Protein AF-A0A9D7RIV7-F1 (afdb_monomer_lite)

Radius of gyration: 26.08 Å; chains: 1; bounding box: 82×37×42 Å

Secondary structure (DSSP, 8-state):
-HHHHHTTT--SHHHHHHHTT--HHHHHHHHHHH-SS-HHHHHHHHHHHHHHHHHHH-HHHHHHHHHHTT--S----THHHHGGG-------

Foldseek 3Di:
DLLVVCLVPDLDLQVVCVVVVHGSVVQQVVCVVPHPDGPNRVSVVVVVVVVVVVCVPDPVNVVVVCVVVPVPDDPPPPVVVVPPPPDDDDDD

pLDDT: mean 74.25, std 19.0, range [37.72, 93.31]

Structure (mmCIF, N/CA/C/O backbone):
data_AF-A0A9D7RIV7-F1
#
_entry.id   AF-A0A9D7RIV7-F1
#
loop_
_atom_site.group_PDB
_atom_site.id
_atom_site.type_symbol
_atom_site.label_atom_id
_atom_site.label_alt_id
_atom_site.label_comp_id
_atom_site.label_asym_id
_atom_site.label_entity_id
_atom_site.label_seq_id
_atom_site.pdbx_PDB_ins_code
_atom_site.Cartn_x
_atom_site.Cartn_y
_atom_site.Cartn_z
_atom_site.occupancy
_atom_site.B_iso_or_equiv
_atom_site.auth_seq_id
_atom_site.auth_comp_id
_atom_site.auth_asym_id
_atom_site.auth_atom_id
_atom_site.pdbx_PDB_model_num
ATOM 1 N N . MET A 1 1 ? -8.887 -8.958 -6.453 1.00 70.44 1 MET A N 1
ATOM 2 C CA . MET A 1 1 ? -8.686 -8.244 -5.166 1.00 70.44 1 MET A CA 1
ATOM 3 C C . MET A 1 1 ? -8.899 -6.753 -5.396 1.00 70.44 1 MET A C 1
ATOM 5 O O . MET A 1 1 ? -8.617 -6.284 -6.487 1.00 70.44 1 MET A O 1
ATOM 9 N N . LEU A 1 2 ? -9.381 -5.994 -4.413 1.00 83.31 2 LEU A N 1
ATOM 10 C CA . LEU A 1 2 ? -9.713 -4.572 -4.606 1.00 83.31 2 LEU A CA 1
ATOM 11 C C . LEU A 1 2 ? -8.464 -3.708 -4.889 1.00 83.31 2 LEU A C 1
ATOM 13 O O . LEU A 1 2 ? -8.497 -2.846 -5.764 1.00 83.31 2 LEU A O 1
ATOM 17 N N . VAL A 1 3 ? -7.341 -4.024 -4.233 1.00 86.38 3 VAL A N 1
ATOM 18 C CA . VAL A 1 3 ? -6.022 -3.404 -4.468 1.00 86.38 3 VAL A CA 1
ATOM 19 C C . VAL A 1 3 ? -5.528 -3.651 -5.895 1.00 86.38 3 VAL A C 1
ATOM 21 O O . VAL A 1 3 ? -5.092 -2.717 -6.554 1.00 86.38 3 VAL A O 1
ATOM 24 N N . GLU A 1 4 ? -5.682 -4.869 -6.420 1.00 84.94 4 GLU A N 1
ATOM 25 C CA . GLU A 1 4 ? -5.265 -5.256 -7.780 1.00 84.94 4 GLU A CA 1
ATOM 26 C C . GLU A 1 4 ? -5.875 -4.396 -8.891 1.00 84.94 4 GLU A C 1
ATOM 28 O O . GLU A 1 4 ? -5.233 -4.143 -9.907 1.00 84.94 4 GLU A O 1
ATOM 33 N N . ASN A 1 5 ? -7.095 -3.905 -8.690 1.00 87.56 5 ASN A N 1
ATOM 34 C CA . ASN A 1 5 ? -7.787 -3.125 -9.710 1.00 87.56 5 ASN A CA 1
ATOM 35 C C . ASN A 1 5 ? -7.503 -1.621 -9.589 1.00 87.56 5 ASN A C 1
ATOM 37 O O . ASN A 1 5 ? -7.575 -0.910 -10.589 1.00 87.56 5 ASN A O 1
ATOM 41 N N . HIS A 1 6 ? -7.149 -1.134 -8.394 1.00 88.00 6 HIS A N 1
ATOM 42 C CA . HIS A 1 6 ? -7.095 0.302 -8.106 1.00 88.00 6 HIS A CA 1
ATOM 43 C C . HIS A 1 6 ? -5.700 0.835 -7.755 1.00 88.00 6 HIS A C 1
ATOM 45 O O . HIS A 1 6 ? -5.526 2.052 -7.739 1.00 88.00 6 HIS A O 1
ATOM 51 N N . TYR A 1 7 ? -4.682 -0.018 -7.569 1.00 86.06 7 TYR A N 1
ATOM 52 C CA . TYR A 1 7 ? -3.320 0.395 -7.175 1.00 86.06 7 TYR A CA 1
ATOM 53 C C . TYR A 1 7 ? -2.656 1.409 -8.121 1.00 86.06 7 TYR A C 1
ATOM 55 O O . TYR A 1 7 ? -1.680 2.053 -7.750 1.00 86.06 7 TYR A O 1
ATOM 63 N N . LYS A 1 8 ? -3.156 1.559 -9.355 1.00 84.38 8 LYS A N 1
ATOM 64 C CA . LYS A 1 8 ? -2.671 2.570 -10.306 1.00 84.38 8 LYS A CA 1
ATOM 65 C C . LYS A 1 8 ? -3.040 3.992 -9.881 1.00 84.38 8 LYS A C 1
ATOM 67 O O . LYS A 1 8 ? -2.221 4.888 -10.050 1.00 84.38 8 LYS A O 1
ATOM 72 N N . HIS A 1 9 ? -4.231 4.177 -9.314 1.00 88.25 9 HIS A N 1
ATOM 73 C CA . HIS A 1 9 ? -4.799 5.491 -8.992 1.00 88.25 9 HIS A CA 1
ATOM 74 C C . HIS A 1 9 ? -4.931 5.728 -7.484 1.00 88.25 9 HIS A C 1
ATOM 76 O O . HIS A 1 9 ? -4.797 6.859 -7.034 1.00 88.25 9 HIS A O 1
ATOM 82 N N . LEU A 1 10 ? -5.154 4.671 -6.697 1.00 89.88 10 LEU A N 1
ATOM 83 C CA . LEU A 1 10 ? -5.359 4.753 -5.253 1.00 89.88 10 LEU A CA 1
ATOM 84 C C . LEU A 1 10 ? -4.139 4.218 -4.513 1.00 89.88 10 LEU A C 1
ATOM 86 O O . LEU A 1 10 ? -3.819 3.028 -4.595 1.00 89.88 10 LEU A O 1
ATOM 90 N N . HIS A 1 11 ? -3.437 5.101 -3.806 1.00 89.69 11 HIS A N 1
ATOM 91 C CA . HIS A 1 11 ? -2.195 4.756 -3.097 1.00 89.69 11 HIS A CA 1
ATOM 92 C C . HIS A 1 11 ? -2.321 4.919 -1.575 1.00 89.69 11 HIS A C 1
ATOM 94 O O . HIS A 1 11 ? -1.427 4.513 -0.839 1.00 89.69 11 HIS A O 1
ATOM 100 N N . GLN A 1 12 ? -3.429 5.483 -1.089 1.00 90.81 12 GLN A N 1
ATOM 101 C CA . GLN A 1 12 ? -3.655 5.738 0.333 1.00 90.81 12 GLN A CA 1
ATOM 102 C C . GLN A 1 12 ? -4.703 4.799 0.921 1.00 90.81 12 GLN A C 1
ATOM 104 O O . GLN A 1 12 ? -5.717 4.510 0.293 1.00 90.81 12 GLN A O 1
ATOM 109 N N . VAL A 1 13 ? -4.497 4.385 2.173 1.00 90.44 13 VAL A N 1
ATOM 110 C CA . VAL A 1 13 ? -5.423 3.504 2.910 1.00 90.44 13 VAL A CA 1
ATOM 111 C C . VAL A 1 13 ? -6.825 4.114 3.022 1.00 90.44 13 VAL A C 1
ATOM 113 O O . VAL A 1 13 ? -7.808 3.379 2.976 1.00 90.44 13 VAL A O 1
ATOM 116 N N . GLN A 1 14 ? 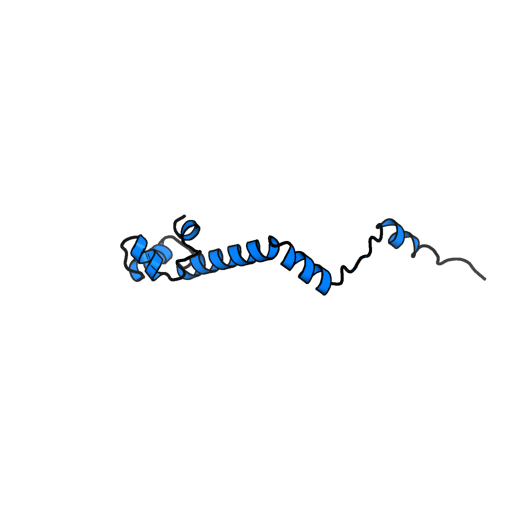-6.929 5.443 3.131 1.00 92.12 14 GLN A N 1
ATOM 117 C CA . GLN A 1 14 ? -8.213 6.142 3.212 1.00 92.12 14 GLN A CA 1
ATOM 118 C C . GLN A 1 14 ? -9.062 5.954 1.955 1.00 92.12 14 GLN A C 1
ATOM 120 O O . GLN A 1 14 ? -10.245 5.660 2.074 1.00 92.12 14 GLN A O 1
ATOM 125 N N . GLU A 1 15 ? -8.457 6.017 0.773 1.00 91.81 15 GLU A N 1
ATOM 126 C CA . GLU A 1 15 ? -9.157 5.812 -0.496 1.00 91.81 15 GLU A CA 1
ATOM 127 C C . GLU A 1 15 ? -9.760 4.405 -0.588 1.00 91.81 15 GLU A C 1
ATOM 129 O O . GLU A 1 15 ? -10.921 4.223 -0.951 1.00 91.81 15 GLU A O 1
ATOM 134 N N . TYR A 1 16 ? -8.996 3.395 -0.166 1.00 91.38 16 TYR A N 1
ATOM 135 C CA . TYR A 1 16 ? -9.490 2.020 -0.096 1.00 91.38 16 TYR A CA 1
ATOM 136 C C . TYR A 1 16 ? -10.577 1.839 0.967 1.00 91.38 16 TYR A C 1
ATOM 138 O O . TYR A 1 16 ? -11.520 1.078 0.756 1.00 91.38 16 TYR A O 1
ATOM 146 N N . ALA A 1 17 ? -10.471 2.538 2.097 1.00 92.56 17 ALA A N 1
ATOM 147 C CA . ALA A 1 17 ? -11.491 2.511 3.137 1.00 92.56 17 ALA A CA 1
ATOM 148 C C . ALA A 1 17 ? -12.803 3.154 2.653 1.00 92.56 17 ALA A C 1
ATOM 150 O O . ALA A 1 17 ? -13.872 2.573 2.852 1.00 92.56 17 ALA A O 1
ATOM 151 N N . ASN A 1 18 ? -12.711 4.274 1.929 1.00 92.81 18 ASN A N 1
ATOM 152 C CA . ASN A 1 18 ? -13.845 4.966 1.317 1.00 92.81 18 ASN A CA 1
ATOM 153 C C . ASN A 1 18 ? -14.577 4.066 0.310 1.00 92.81 18 ASN A C 1
ATOM 155 O O . ASN A 1 18 ? -15.800 3.965 0.372 1.00 92.81 18 ASN A O 1
ATOM 159 N N . LEU A 1 19 ? -13.848 3.331 -0.541 1.00 90.50 19 LEU A N 1
ATOM 160 C CA . LEU A 1 19 ? -14.443 2.359 -1.474 1.00 90.50 19 LEU A CA 1
ATOM 161 C C . LEU A 1 19 ? -15.218 1.232 -0.777 1.00 90.50 19 LEU A C 1
ATOM 163 O O . LEU A 1 19 ? -16.148 0.668 -1.347 1.00 90.50 19 LEU A O 1
ATOM 167 N N . MET A 1 20 ? -14.830 0.885 0.448 1.00 90.19 20 MET A N 1
ATOM 168 C CA . MET A 1 20 ? -15.509 -0.134 1.250 1.00 90.19 20 MET A CA 1
ATOM 169 C C . MET A 1 20 ? -16.592 0.453 2.164 1.00 90.19 20 MET A C 1
ATOM 171 O O . MET A 1 20 ? -17.151 -0.293 2.972 1.00 90.19 20 MET A O 1
ATOM 175 N N . PHE A 1 21 ? -16.863 1.762 2.072 1.00 91.38 21 PHE A N 1
ATOM 176 C CA . PHE A 1 21 ? -17.730 2.514 2.984 1.00 91.38 21 PHE A CA 1
ATOM 177 C C . PHE A 1 21 ? -17.347 2.298 4.457 1.00 91.38 21 PHE A C 1
ATOM 179 O O . PHE A 1 21 ? -18.189 2.067 5.327 1.00 91.38 21 PHE A O 1
ATOM 186 N N . LYS A 1 22 ? -16.040 2.309 4.743 1.00 91.12 22 LYS A N 1
ATOM 187 C CA . LYS A 1 22 ? -15.474 2.091 6.081 1.00 91.12 22 LYS A CA 1
ATOM 188 C C . LYS A 1 22 ? -14.535 3.221 6.463 1.00 91.12 22 LYS A C 1
ATOM 190 O O . LYS A 1 22 ? -13.900 3.843 5.621 1.00 91.12 22 LYS A O 1
ATOM 195 N N . SER A 1 23 ? -14.387 3.433 7.770 1.00 93.31 23 SER A N 1
ATOM 196 C CA . SER A 1 23 ? -13.330 4.312 8.263 1.00 93.31 23 SER A CA 1
ATOM 197 C C . SER A 1 23 ? -11.950 3.662 8.051 1.00 93.31 23 SER A C 1
ATOM 199 O O . SER A 1 23 ? -11.828 2.434 8.173 1.00 93.31 23 SER A O 1
ATOM 201 N N . PRO A 1 24 ? -10.884 4.451 7.819 1.00 91.56 24 PRO A N 1
ATOM 202 C CA . PRO A 1 24 ? -9.519 3.928 7.715 1.00 91.56 24 PRO A CA 1
ATOM 203 C C . PRO A 1 24 ? -9.107 3.137 8.961 1.00 91.56 24 PRO A C 1
ATOM 205 O O . PRO A 1 24 ? -8.437 2.114 8.865 1.00 91.56 24 PRO A O 1
ATOM 208 N N . LYS A 1 25 ? -9.578 3.563 10.140 1.00 92.94 25 LYS A N 1
ATOM 209 C CA . LYS A 1 25 ? -9.328 2.893 11.421 1.00 92.94 25 LYS A CA 1
ATOM 210 C C . LYS A 1 25 ? -9.972 1.508 11.480 1.00 92.94 25 LYS A C 1
ATOM 212 O O . LYS A 1 25 ? -9.336 0.553 11.915 1.00 92.94 25 LYS A O 1
ATOM 217 N N . THR A 1 26 ? -11.209 1.376 11.000 1.00 92.81 26 THR A N 1
ATOM 218 C CA . THR A 1 26 ? -11.890 0.078 10.888 1.00 92.81 26 THR A CA 1
ATOM 219 C C . THR A 1 26 ? -11.138 -0.851 9.941 1.00 92.81 26 THR A C 1
ATOM 221 O O . THR A 1 26 ? -10.973 -2.026 10.257 1.00 92.81 26 THR A O 1
ATOM 224 N N . LEU A 1 27 ? -10.656 -0.330 8.809 1.00 91.06 27 LEU A N 1
ATOM 225 C CA . LEU A 1 27 ? -9.881 -1.110 7.847 1.00 91.06 27 LEU A CA 1
ATOM 226 C C . LEU A 1 27 ? -8.553 -1.589 8.454 1.00 91.06 27 LEU A C 1
ATOM 228 O O . LEU A 1 27 ? -8.244 -2.773 8.373 1.00 91.06 27 LEU A O 1
ATOM 232 N N . SER A 1 28 ? -7.815 -0.714 9.139 1.00 92.19 28 SER A N 1
ATOM 233 C CA . SER A 1 28 ? -6.583 -1.094 9.845 1.00 92.19 28 SER A CA 1
ATOM 234 C C . SER A 1 28 ? -6.830 -2.145 10.931 1.00 92.19 28 SER A C 1
ATOM 236 O O . SER A 1 28 ? -6.088 -3.119 11.014 1.00 92.19 28 SER A O 1
ATOM 238 N N . ASN A 1 29 ? -7.905 -2.004 11.711 1.00 92.75 29 ASN A N 1
ATOM 239 C CA . ASN A 1 29 ? -8.284 -2.989 12.729 1.00 92.75 29 ASN A CA 1
ATOM 240 C C . ASN A 1 29 ? -8.674 -4.342 12.119 1.00 92.75 29 ASN A C 1
ATOM 242 O O . ASN A 1 29 ? -8.423 -5.384 12.718 1.00 92.75 29 ASN A O 1
ATOM 246 N N . LEU A 1 30 ? -9.304 -4.334 10.942 1.00 91.44 30 LEU A N 1
ATOM 247 C CA . LEU A 1 30 ? -9.646 -5.553 10.218 1.00 91.44 30 LEU A CA 1
ATOM 248 C C . LEU A 1 30 ? -8.376 -6.279 9.769 1.00 91.44 30 LEU A C 1
ATOM 250 O O . LEU A 1 30 ? -8.243 -7.476 10.000 1.00 91.44 30 LEU A O 1
ATOM 254 N N . PHE A 1 31 ? -7.420 -5.549 9.194 1.00 92.88 31 PHE A N 1
ATOM 255 C CA . PHE A 1 31 ? -6.135 -6.125 8.813 1.00 92.88 31 PHE A CA 1
ATOM 256 C C . PHE A 1 31 ? -5.396 -6.676 10.033 1.00 92.88 31 PHE A C 1
ATOM 258 O O . PHE A 1 31 ? -4.954 -7.807 9.974 1.00 92.88 31 PHE A O 1
ATOM 265 N N . ALA A 1 32 ? -5.381 -5.976 11.170 1.00 91.38 32 ALA A N 1
ATOM 266 C CA . ALA A 1 32 ? -4.751 -6.489 12.390 1.00 91.38 32 ALA A CA 1
ATOM 267 C C . ALA A 1 32 ? -5.360 -7.809 12.915 1.00 91.38 32 ALA A C 1
ATOM 269 O O . ALA A 1 32 ? -4.686 -8.549 13.623 1.00 91.38 32 ALA A O 1
ATOM 270 N N . LYS A 1 33 ? -6.629 -8.106 12.599 1.00 91.56 33 LYS A N 1
ATOM 271 C CA . LYS A 1 33 ? -7.309 -9.344 13.023 1.00 91.56 33 LYS A CA 1
ATOM 272 C C . LYS A 1 33 ? -7.169 -10.496 12.032 1.00 91.56 33 LYS A C 1
ATOM 274 O O . LYS A 1 33 ? -7.197 -11.647 12.449 1.00 91.56 33 LYS A O 1
ATOM 279 N N . TYR A 1 34 ? -7.096 -10.188 10.740 1.00 90.44 34 TYR A N 1
ATOM 280 C CA . TYR A 1 34 ? -7.236 -11.180 9.669 1.00 90.44 34 TYR A CA 1
ATOM 281 C C . TYR A 1 34 ? -6.033 -11.238 8.716 1.00 90.44 34 TYR A C 1
ATOM 283 O O . TYR A 1 34 ? -6.037 -12.038 7.786 1.00 90.44 34 TYR A O 1
ATOM 291 N N . SER A 1 35 ? -5.026 -10.382 8.900 1.00 88.38 35 SER A N 1
ATOM 292 C CA . SER A 1 35 ? -3.867 -10.255 8.017 1.00 88.38 35 SER A CA 1
ATOM 293 C C . SER A 1 35 ? -2.590 -10.022 8.822 1.00 88.38 35 SER A C 1
ATOM 295 O O . SER A 1 35 ? -2.555 -9.246 9.770 1.00 88.38 35 SER A O 1
ATOM 297 N N . GLU A 1 36 ? -1.500 -10.649 8.395 1.00 90.00 36 GLU A N 1
ATOM 298 C CA . GLU A 1 36 ? -0.164 -10.405 8.956 1.00 90.00 36 GLU A CA 1
ATOM 299 C C . GLU A 1 36 ? 0.421 -9.063 8.489 1.00 90.00 36 GLU A C 1
ATOM 301 O O . GLU A 1 36 ? 1.244 -8.449 9.165 1.00 90.00 36 GLU A O 1
ATOM 306 N N . LYS A 1 37 ? -0.012 -8.590 7.316 1.00 91.06 37 LYS A N 1
ATOM 307 C CA . LYS A 1 37 ? 0.446 -7.338 6.707 1.00 91.06 37 LYS A CA 1
ATOM 308 C C . LYS A 1 37 ? -0.523 -6.207 7.015 1.00 91.06 37 LYS A C 1
ATOM 310 O O . LYS A 1 37 ? -1.733 -6.422 7.070 1.00 91.06 37 LYS A O 1
ATOM 315 N N . THR A 1 38 ? -0.008 -4.988 7.140 1.00 91.81 38 THR A N 1
ATOM 316 C CA . THR A 1 38 ? -0.831 -3.774 7.256 1.00 91.81 38 THR A CA 1
ATOM 317 C C . THR A 1 38 ? -1.430 -3.373 5.899 1.00 91.81 38 THR A C 1
ATOM 319 O O . THR A 1 38 ? -0.848 -3.686 4.854 1.00 91.81 38 THR A O 1
ATOM 322 N N . PRO A 1 39 ? -2.549 -2.619 5.867 1.00 90.06 39 PRO A N 1
ATOM 323 C CA . PRO A 1 39 ? -3.144 -2.159 4.610 1.00 90.06 39 PRO A CA 1
ATOM 324 C C . PRO A 1 39 ? -2.151 -1.377 3.738 1.00 90.06 39 PRO A C 1
ATOM 326 O O . PRO A 1 39 ? -2.105 -1.551 2.523 1.00 90.06 39 PRO A O 1
ATOM 329 N N . LEU A 1 40 ? -1.315 -0.546 4.370 1.00 91.81 40 LEU A N 1
ATOM 330 C CA . LEU A 1 40 ? -0.310 0.264 3.685 1.00 91.81 40 LEU A CA 1
ATOM 331 C C . LEU A 1 40 ? 0.794 -0.592 3.050 1.00 91.81 40 LEU A C 1
ATOM 333 O O . LEU A 1 40 ? 1.221 -0.307 1.929 1.00 91.81 40 LEU A O 1
ATOM 337 N N . GLN A 1 41 ? 1.235 -1.649 3.738 1.00 92.38 41 GLN A N 1
ATOM 338 C CA . GLN A 1 41 ? 2.229 -2.583 3.202 1.00 92.38 41 GLN A CA 1
ATOM 339 C C . GLN A 1 41 ? 1.692 -3.310 1.973 1.00 92.38 41 GLN A C 1
ATOM 341 O O . GLN A 1 41 ? 2.391 -3.365 0.968 1.00 92.38 41 GLN A O 1
ATOM 346 N N . VAL A 1 42 ? 0.444 -3.788 2.011 1.00 92.19 42 VAL A N 1
ATOM 347 C CA 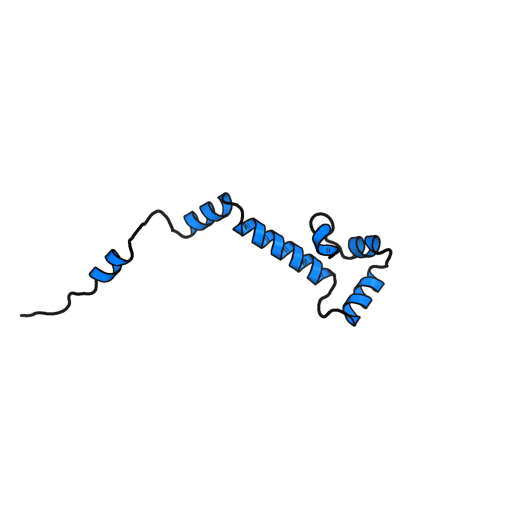. VAL A 1 42 ? -0.171 -4.480 0.865 1.00 92.19 42 VAL A CA 1
ATOM 348 C C . VAL A 1 42 ? -0.252 -3.569 -0.364 1.00 92.19 42 VAL A C 1
ATOM 350 O O . VAL A 1 42 ? 0.079 -3.991 -1.473 1.00 92.19 42 VAL A O 1
ATOM 353 N N . ILE A 1 43 ? -0.638 -2.302 -0.179 1.00 91.44 43 ILE A N 1
ATOM 354 C CA . ILE A 1 43 ? -0.680 -1.318 -1.272 1.00 91.44 43 ILE A CA 1
ATOM 355 C C . ILE A 1 43 ? 0.732 -1.068 -1.825 1.00 91.44 43 ILE A C 1
ATOM 357 O O . ILE A 1 43 ? 0.948 -1.126 -3.037 1.00 91.44 43 ILE A O 1
ATOM 361 N N . SER A 1 44 ? 1.703 -0.832 -0.941 1.00 90.50 44 SER A N 1
ATOM 362 C CA . SER A 1 44 ? 3.089 -0.523 -1.315 1.00 90.50 44 SER A CA 1
ATOM 363 C C . SER A 1 44 ? 3.768 -1.683 -2.041 1.00 90.50 44 SER A C 1
ATOM 365 O O . SER A 1 44 ? 4.392 -1.483 -3.084 1.00 90.50 44 SER A O 1
ATOM 367 N N . GLU A 1 45 ? 3.603 -2.903 -1.534 1.00 91.62 45 GLU A N 1
ATOM 368 C CA . GLU A 1 45 ? 4.130 -4.128 -2.133 1.00 91.62 45 GLU A CA 1
ATOM 369 C C . GLU A 1 45 ? 3.549 -4.335 -3.532 1.00 91.62 45 GLU A C 1
ATOM 371 O O . GLU A 1 45 ? 4.291 -4.618 -4.475 1.00 91.62 45 GLU A O 1
ATOM 376 N N . ARG A 1 46 ? 2.244 -4.093 -3.718 1.00 92.12 46 ARG A N 1
ATOM 377 C CA . ARG A 1 46 ? 1.637 -4.220 -5.044 1.00 92.12 46 ARG A CA 1
ATOM 378 C C . ARG A 1 46 ? 2.185 -3.198 -6.041 1.00 92.12 46 ARG A C 1
ATOM 380 O O . ARG A 1 46 ? 2.476 -3.552 -7.188 1.00 92.12 46 ARG A O 1
ATOM 387 N N . ILE A 1 47 ? 2.354 -1.947 -5.613 1.00 89.31 47 ILE A N 1
ATOM 388 C CA . ILE A 1 47 ? 2.953 -0.892 -6.441 1.00 89.31 47 ILE A CA 1
ATOM 389 C C . ILE A 1 47 ? 4.397 -1.260 -6.804 1.00 89.31 47 ILE A C 1
ATOM 391 O O . ILE A 1 47 ? 4.787 -1.133 -7.968 1.00 89.31 47 ILE A O 1
ATOM 395 N N . PHE A 1 48 ? 5.180 -1.750 -5.841 1.00 89.38 48 PHE A N 1
ATOM 396 C CA . PHE A 1 48 ? 6.561 -2.173 -6.061 1.00 89.38 48 PHE A CA 1
ATOM 397 C C . PHE A 1 48 ? 6.658 -3.330 -7.061 1.00 89.38 48 PHE A C 1
ATOM 399 O O . PHE A 1 48 ? 7.403 -3.230 -8.036 1.00 89.38 48 PHE A O 1
ATOM 406 N N . LEU A 1 49 ? 5.842 -4.375 -6.893 1.00 90.38 49 LEU A N 1
ATOM 407 C CA . LEU A 1 49 ? 5.780 -5.510 -7.820 1.00 90.38 49 LEU A CA 1
ATOM 408 C C . LEU A 1 49 ? 5.452 -5.059 -9.244 1.00 90.38 49 LEU A C 1
ATOM 410 O O . LEU A 1 49 ? 6.080 -5.510 -10.204 1.00 90.38 49 LEU A O 1
ATOM 414 N N . ARG A 1 50 ? 4.511 -4.119 -9.409 1.00 86.19 50 ARG A N 1
ATOM 415 C CA . ARG A 1 50 ? 4.222 -3.567 -10.737 1.00 86.19 50 ARG A CA 1
ATOM 416 C C . ARG A 1 50 ? 5.414 -2.800 -11.302 1.00 86.19 50 ARG A C 1
ATOM 418 O O . ARG A 1 50 ? 5.705 -2.967 -12.485 1.00 86.19 50 ARG A O 1
ATOM 425 N N . LYS A 1 51 ? 6.071 -1.955 -10.504 1.00 84.69 51 LYS A N 1
ATOM 426 C CA . LYS A 1 51 ? 7.251 -1.192 -10.945 1.00 84.69 51 LYS A CA 1
ATOM 427 C C . LYS A 1 51 ? 8.368 -2.127 -11.402 1.00 84.69 51 LYS A C 1
ATOM 429 O O . LYS A 1 51 ? 8.910 -1.924 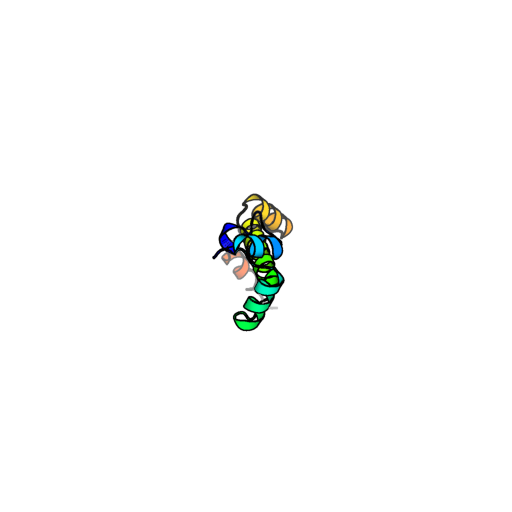-12.485 1.00 84.69 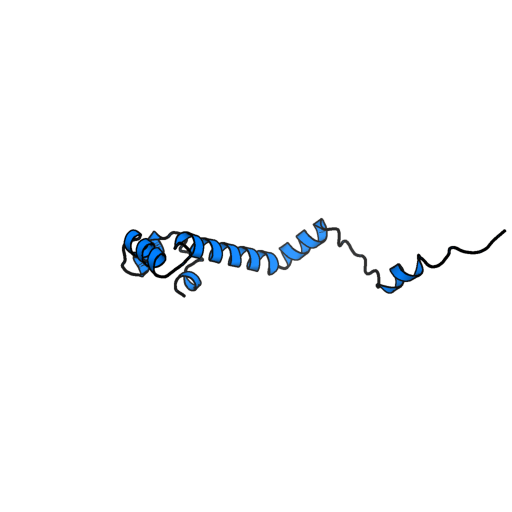51 LYS A O 1
ATOM 434 N N . GLN A 1 52 ? 8.644 -3.179 -10.634 1.00 84.38 52 GLN A N 1
ATOM 435 C CA . GLN A 1 52 ? 9.625 -4.201 -10.993 1.00 84.38 52 GLN A CA 1
ATOM 436 C C . GLN A 1 52 ? 9.238 -4.908 -12.301 1.00 84.38 52 GLN A C 1
ATOM 438 O O . GLN A 1 52 ? 10.049 -4.981 -13.222 1.00 84.38 52 GLN A O 1
ATOM 443 N N . ALA A 1 53 ? 7.978 -5.329 -12.444 1.00 84.62 53 ALA A N 1
ATOM 444 C CA . ALA A 1 53 ? 7.497 -5.968 -13.668 1.00 84.62 53 ALA A CA 1
ATOM 445 C C . ALA A 1 53 ? 7.605 -5.052 -14.902 1.00 84.62 53 ALA A C 1
ATOM 447 O O . ALA A 1 53 ? 8.005 -5.501 -15.974 1.00 84.62 53 ALA A O 1
ATOM 448 N N . VAL A 1 54 ? 7.279 -3.762 -14.765 1.00 79.44 54 VAL A N 1
AT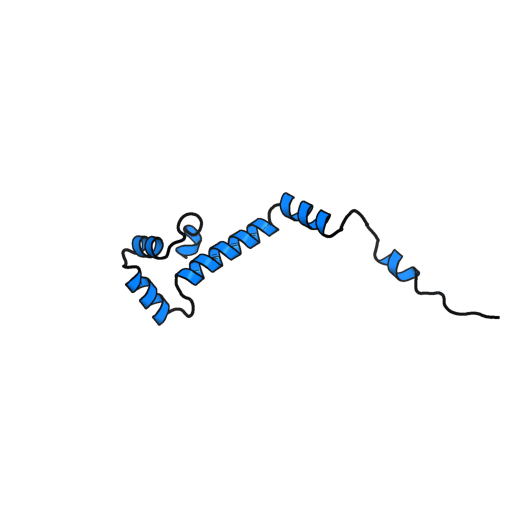OM 449 C CA . VAL A 1 54 ? 7.420 -2.776 -15.851 1.00 79.44 54 VAL A CA 1
ATOM 450 C C . VAL A 1 54 ? 8.890 -2.570 -16.215 1.00 79.44 54 VAL A C 1
ATOM 452 O O . VAL A 1 54 ? 9.212 -2.572 -17.402 1.00 79.44 54 VAL A O 1
ATOM 455 N N . CYS A 1 55 ? 9.773 -2.458 -15.218 1.00 74.44 55 CYS A N 1
ATOM 456 C CA . CYS A 1 55 ? 11.218 -2.322 -15.417 1.00 74.44 55 CYS A CA 1
ATOM 457 C C . CYS A 1 55 ? 11.798 -3.488 -16.233 1.00 74.44 55 CYS A C 1
ATOM 459 O O . CYS A 1 55 ? 12.564 -3.269 -17.172 1.00 74.44 55 CYS A O 1
ATOM 461 N N . CYS A 1 56 ? 11.377 -4.719 -15.934 1.00 74.00 56 CYS A N 1
ATOM 462 C CA . CYS A 1 56 ? 11.814 -5.909 -16.662 1.00 74.00 56 CYS A CA 1
ATOM 463 C C . CYS A 1 56 ? 11.122 -6.069 -18.027 1.00 74.00 56 CYS A C 1
ATOM 465 O O . CYS A 1 56 ? 11.675 -6.693 -18.931 1.00 74.00 56 CYS A O 1
ATOM 467 N N . SER A 1 57 ? 9.913 -5.530 -18.205 1.00 66.38 57 SER A N 1
ATOM 468 C CA . SER A 1 57 ? 9.126 -5.727 -19.425 1.00 66.38 57 SER A CA 1
ATOM 469 C C . SER A 1 57 ? 9.496 -4.762 -20.551 1.00 66.38 57 SER A C 1
ATOM 471 O O . SER A 1 57 ? 9.385 -5.156 -21.715 1.00 66.38 57 SER A O 1
ATOM 473 N N . THR A 1 58 ? 9.945 -3.534 -20.274 1.00 67.19 58 THR A N 1
ATOM 474 C CA . THR A 1 58 ? 10.250 -2.567 -21.341 1.00 67.19 58 THR A CA 1
ATOM 475 C C . THR A 1 58 ? 11.562 -2.925 -22.066 1.00 67.19 58 THR A C 1
ATOM 477 O O . THR A 1 58 ? 12.606 -3.109 -21.438 1.00 67.19 58 THR A O 1
ATOM 480 N N . PRO A 1 59 ? 11.547 -3.056 -23.408 1.00 58.44 59 PRO A N 1
ATOM 481 C CA . PRO A 1 59 ? 12.730 -3.438 -24.182 1.00 58.44 59 PRO A CA 1
ATOM 482 C C . PRO A 1 59 ? 13.804 -2.338 -24.251 1.00 58.44 59 PRO A C 1
ATOM 484 O O . PRO A 1 59 ? 14.921 -2.628 -24.672 1.00 58.44 59 PRO A O 1
ATOM 487 N N . THR A 1 60 ? 13.477 -1.102 -23.859 1.00 57.97 60 THR A N 1
ATOM 488 C CA . THR A 1 60 ? 14.409 0.037 -23.768 1.00 57.97 60 THR A CA 1
ATOM 489 C C . THR A 1 60 ? 15.262 -0.047 -22.496 1.00 57.97 60 THR A C 1
ATOM 491 O O . THR A 1 60 ? 16.481 -0.017 -22.593 1.00 57.97 60 THR A O 1
ATOM 494 N N . SER A 1 61 ? 14.641 -0.321 -21.339 1.00 53.53 61 SER A N 1
ATOM 495 C CA . SER A 1 61 ? 15.318 -0.557 -20.047 1.00 53.53 61 SER A CA 1
ATOM 496 C C . SER A 1 61 ? 16.267 -1.759 -20.106 1.00 53.53 61 SER A C 1
ATOM 498 O O . SER A 1 61 ? 17.430 -1.662 -19.732 1.00 53.53 61 SER A O 1
ATOM 500 N N . ARG A 1 62 ? 15.818 -2.893 -20.671 1.00 48.78 62 ARG A N 1
ATOM 501 C CA . ARG A 1 62 ? 16.677 -4.083 -20.831 1.00 48.78 62 ARG A CA 1
ATOM 502 C C . ARG A 1 62 ? 17.894 -3.841 -21.728 1.00 48.78 62 ARG A C 1
ATOM 504 O O . ARG A 1 62 ? 18.932 -4.456 -21.503 1.00 48.78 62 ARG A O 1
ATOM 511 N N . ARG A 1 63 ? 17.766 -2.982 -22.745 1.00 51.50 63 ARG A N 1
ATOM 512 C CA . ARG A 1 63 ? 18.873 -2.634 -23.648 1.00 51.50 63 ARG A CA 1
ATOM 513 C C . ARG A 1 63 ? 19.856 -1.669 -22.998 1.00 51.50 63 ARG A C 1
ATOM 515 O O . ARG A 1 63 ? 21.048 -1.913 -23.121 1.00 51.50 63 ARG A O 1
ATOM 522 N N . GLU A 1 64 ? 19.385 -0.651 -22.280 1.00 52.97 64 GLU A N 1
ATOM 523 C CA . GLU A 1 64 ? 20.259 0.269 -21.535 1.00 52.97 64 GLU A CA 1
ATOM 524 C C . GLU A 1 64 ? 20.995 -0.441 -20.392 1.00 52.97 64 GLU A C 1
ATOM 526 O O . GLU A 1 64 ? 22.212 -0.322 -20.296 1.00 52.97 64 GLU A O 1
ATOM 531 N N . ILE A 1 65 ? 20.309 -1.280 -19.609 1.00 54.88 65 ILE A N 1
ATOM 532 C CA . ILE A 1 65 ? 20.938 -2.067 -18.534 1.00 54.88 65 ILE A CA 1
ATOM 533 C C . ILE A 1 65 ? 21.941 -3.086 -19.107 1.00 54.88 65 ILE A C 1
ATOM 535 O O . ILE A 1 65 ? 23.001 -3.301 -18.530 1.00 54.88 65 ILE A O 1
ATOM 539 N N . GLY A 1 66 ? 21.656 -3.703 -20.260 1.00 52.06 66 GLY A N 1
ATOM 540 C CA . GLY A 1 66 ? 22.594 -4.619 -20.924 1.00 52.06 66 GLY A CA 1
ATOM 541 C C . GLY A 1 66 ? 23.833 -3.928 -21.510 1.00 52.06 66 GLY A C 1
ATOM 542 O O . GLY A 1 66 ? 24.909 -4.529 -21.534 1.00 52.06 66 GLY A O 1
ATOM 543 N N . TYR A 1 67 ? 23.692 -2.675 -21.954 1.00 49.81 67 TYR A N 1
ATOM 544 C CA . TYR A 1 67 ? 24.804 -1.860 -22.449 1.00 49.81 67 TYR A CA 1
ATOM 545 C C . TYR A 1 67 ? 25.710 -1.394 -21.302 1.00 49.81 67 TYR A C 1
ATOM 547 O O . TYR A 1 67 ? 26.931 -1.462 -21.428 1.00 49.81 67 TYR A O 1
ATOM 555 N N . ASP A 1 68 ? 25.117 -1.009 -20.168 1.00 51.50 68 ASP A N 1
ATOM 556 C CA . ASP A 1 68 ? 25.836 -0.555 -18.969 1.00 51.50 68 ASP A CA 1
ATOM 557 C C . ASP A 1 68 ? 26.491 -1.719 -18.192 1.00 51.50 68 ASP A C 1
ATOM 559 O O . ASP A 1 68 ? 27.544 -1.565 -17.581 1.00 51.50 68 ASP A O 1
ATOM 563 N N . LEU A 1 69 ? 25.941 -2.937 -18.301 1.00 51.62 69 LEU A N 1
ATOM 564 C CA . LEU A 1 69 ? 26.535 -4.177 -17.771 1.00 51.62 69 LEU A CA 1
ATOM 565 C C . LEU A 1 69 ? 27.629 -4.788 -18.668 1.00 51.62 69 LEU A C 1
ATOM 567 O O . LEU A 1 69 ? 28.109 -5.888 -18.393 1.00 51.62 69 LEU A O 1
ATOM 571 N N . GLY A 1 70 ? 28.041 -4.111 -19.744 1.00 50.56 70 GLY A N 1
ATOM 572 C CA . GLY A 1 70 ? 29.178 -4.552 -20.554 1.00 50.56 70 GLY A CA 1
ATOM 573 C C . GLY A 1 70 ? 28.906 -5.760 -21.457 1.00 50.56 70 GLY A C 1
ATOM 574 O O . GLY A 1 70 ? 29.852 -6.330 -22.003 1.00 50.56 70 GLY A O 1
ATOM 575 N N . PHE A 1 71 ? 27.642 -6.112 -21.727 1.00 48.38 71 PHE A N 1
ATOM 576 C CA . PHE A 1 71 ? 27.290 -7.046 -22.810 1.00 48.38 71 PHE A CA 1
ATOM 577 C C . PHE A 1 71 ? 27.321 -6.345 -24.179 1.00 48.38 71 PHE A C 1
ATOM 579 O O . PHE A 1 71 ? 26.470 -6.543 -25.048 1.00 48.38 71 PHE A O 1
ATOM 586 N N . GLY A 1 72 ? 28.345 -5.520 -24.395 1.00 45.81 72 GLY A N 1
ATOM 587 C CA . GLY A 1 72 ? 28.755 -5.096 -25.719 1.00 45.81 72 GLY A CA 1
ATOM 588 C C . GLY A 1 72 ? 29.288 -6.317 -26.454 1.00 45.81 72 GLY A C 1
ATOM 589 O O . GLY A 1 72 ? 30.391 -6.772 -26.167 1.00 45.81 72 GLY A O 1
ATOM 590 N N . ARG A 1 73 ? 28.463 -6.865 -27.353 1.00 49.38 73 ARG A N 1
ATOM 591 C CA . ARG A 1 73 ? 28.812 -7.838 -28.401 1.00 49.38 73 ARG A CA 1
ATOM 592 C C . ARG A 1 73 ? 30.034 -8.695 -28.086 1.00 49.38 73 ARG A C 1
ATOM 594 O O . ARG A 1 73 ? 31.160 -8.372 -28.461 1.00 49.38 73 ARG A O 1
ATOM 601 N N . ARG A 1 74 ? 29.793 -9.866 -27.519 1.00 43.84 74 ARG A N 1
ATOM 602 C CA . ARG A 1 74 ? 30.711 -10.974 -27.725 1.00 43.84 74 ARG A CA 1
ATOM 603 C C . ARG A 1 74 ? 29.906 -12.259 -27.709 1.00 43.84 74 ARG A C 1
ATOM 605 O O . ARG A 1 74 ? 29.735 -12.895 -26.677 1.00 43.84 74 ARG A O 1
ATOM 612 N N . GLU A 1 75 ? 29.384 -12.609 -28.882 1.00 50.50 75 GLU A N 1
ATOM 613 C CA . GLU A 1 75 ? 29.142 -14.009 -29.220 1.00 50.50 75 GLU A CA 1
ATOM 614 C C . GLU A 1 75 ? 30.490 -14.726 -29.108 1.00 50.50 75 GLU A C 1
ATOM 616 O O . GLU A 1 75 ? 31.278 -14.788 -30.047 1.00 50.50 75 GLU A O 1
ATOM 621 N N . VAL A 1 76 ? 30.818 -15.176 -27.902 1.00 50.16 76 VAL A N 1
ATOM 622 C CA . VAL A 1 76 ? 31.900 -16.123 -27.679 1.00 50.16 76 VAL A CA 1
ATOM 623 C C . VAL A 1 76 ? 31.195 -17.434 -27.420 1.00 50.16 76 VAL A C 1
ATOM 625 O O . VAL A 1 76 ? 30.729 -17.698 -26.313 1.00 50.16 76 VAL A O 1
ATOM 628 N N . THR A 1 77 ? 31.060 -18.233 -28.474 1.00 50.88 77 THR A N 1
ATOM 629 C CA . THR A 1 77 ? 30.635 -19.625 -28.365 1.00 50.88 77 THR A CA 1
ATOM 630 C C . THR A 1 77 ? 31.468 -20.280 -27.267 1.00 50.88 77 THR A C 1
ATOM 632 O O . THR A 1 77 ? 32.697 -20.232 -27.310 1.00 50.88 77 THR A O 1
ATOM 635 N N . PHE A 1 78 ? 30.799 -20.879 -26.283 1.00 49.97 78 PHE A N 1
ATOM 636 C CA . PHE A 1 78 ? 31.375 -21.536 -25.104 1.00 49.97 78 PHE A CA 1
ATOM 637 C C . PHE A 1 78 ? 32.592 -22.445 -25.416 1.00 49.97 78 PHE A C 1
ATOM 639 O O . PHE A 1 78 ? 33.496 -22.576 -24.594 1.00 49.97 78 PHE A O 1
ATOM 646 N N . LEU A 1 79 ? 32.694 -22.984 -26.641 1.00 54.03 79 LEU A N 1
ATOM 647 C CA . LEU A 1 79 ? 33.853 -23.744 -27.132 1.00 54.03 79 LEU A CA 1
ATOM 648 C C . LEU A 1 79 ? 35.182 -22.963 -27.173 1.00 54.03 79 LEU A C 1
ATOM 650 O O . LEU A 1 79 ? 36.233 -23.556 -26.933 1.00 54.03 79 LEU A O 1
ATOM 654 N N . ALA A 1 80 ? 35.172 -21.658 -27.461 1.00 55.19 80 ALA A N 1
ATOM 655 C CA . ALA A 1 80 ? 36.406 -20.875 -27.598 1.00 55.19 80 ALA A CA 1
ATOM 656 C C . ALA A 1 80 ? 37.108 -20.643 -26.248 1.00 55.19 80 ALA A C 1
ATOM 658 O O . ALA A 1 80 ? 38.326 -20.470 -26.194 1.00 55.19 80 ALA A O 1
ATOM 659 N N . VAL A 1 81 ? 36.351 -20.676 -25.147 1.00 56.62 81 VAL A N 1
ATOM 660 C CA . VAL A 1 81 ? 36.886 -20.515 -23.788 1.00 56.62 81 VAL A CA 1
ATOM 661 C C . VAL A 1 81 ? 37.581 -21.795 -23.311 1.00 56.62 81 VAL A C 1
ATOM 663 O O . VAL A 1 81 ? 38.575 -21.720 -22.591 1.00 56.62 81 VAL A O 1
ATOM 666 N N . PHE A 1 82 ? 37.132 -22.973 -23.755 1.00 52.78 82 PHE A N 1
ATOM 667 C CA . PHE A 1 82 ? 37.660 -24.245 -23.250 1.00 52.78 82 PHE A CA 1
ATOM 668 C C . PHE A 1 82 ? 39.030 -24.632 -23.839 1.00 52.78 82 PHE A C 1
ATOM 670 O O . PHE A 1 82 ? 39.795 -25.353 -23.205 1.00 52.78 82 PHE A O 1
ATOM 677 N N . GLN A 1 83 ? 39.399 -24.117 -25.017 1.00 56.44 83 GLN A N 1
ATOM 678 C CA . GLN A 1 83 ? 40.665 -24.486 -25.671 1.00 56.44 83 GLN A CA 1
ATOM 679 C C . GLN A 1 83 ? 41.904 -23.747 -25.136 1.00 56.44 83 GLN A C 1
ATOM 681 O O . GLN A 1 83 ? 43.026 -24.108 -25.494 1.00 56.44 83 GLN A O 1
ATOM 686 N N . LYS A 1 84 ? 41.756 -22.742 -24.258 1.00 53.81 84 LYS A N 1
ATOM 687 C CA . LYS A 1 84 ? 42.903 -21.924 -23.815 1.00 53.81 84 LYS A CA 1
ATOM 688 C C . LYS A 1 84 ? 43.643 -22.448 -22.573 1.00 53.81 84 LYS A C 1
ATOM 690 O O . LYS A 1 84 ? 44.717 -21.941 -22.271 1.00 53.81 84 LYS A O 1
ATOM 695 N N . ASN A 1 85 ? 43.156 -23.503 -21.912 1.00 48.12 85 ASN A N 1
ATOM 696 C CA . ASN A 1 85 ? 43.773 -24.045 -20.687 1.00 48.12 85 ASN A CA 1
ATOM 697 C C . ASN A 1 85 ? 44.375 -25.457 -20.850 1.00 48.12 85 ASN A C 1
ATOM 699 O O . ASN A 1 85 ? 44.399 -26.236 -19.903 1.00 48.12 85 ASN A O 1
ATOM 703 N N . GLY A 1 86 ? 44.882 -25.789 -22.042 1.00 53.09 86 GLY A N 1
ATOM 704 C CA . GLY A 1 86 ? 45.371 -27.135 -22.375 1.00 53.09 86 GLY A CA 1
ATOM 705 C C . GLY A 1 86 ? 46.858 -27.277 -22.715 1.00 53.09 86 GLY A C 1
ATOM 706 O O . GLY A 1 86 ? 47.216 -28.276 -23.329 1.00 53.09 86 GLY A O 1
ATOM 707 N N . ARG A 1 87 ? 47.743 -26.323 -22.386 1.00 44.34 87 ARG A N 1
ATOM 708 C CA . ARG A 1 87 ? 49.195 -26.499 -22.610 1.00 44.34 87 ARG A CA 1
ATOM 709 C C . ARG A 1 87 ? 50.047 -25.983 -21.451 1.00 44.34 87 ARG A C 1
ATOM 711 O O . ARG A 1 87 ? 50.594 -24.887 -21.494 1.00 44.34 87 ARG A O 1
ATOM 718 N N . LYS A 1 88 ? 50.216 -26.834 -20.441 1.00 50.75 88 LYS A N 1
ATOM 719 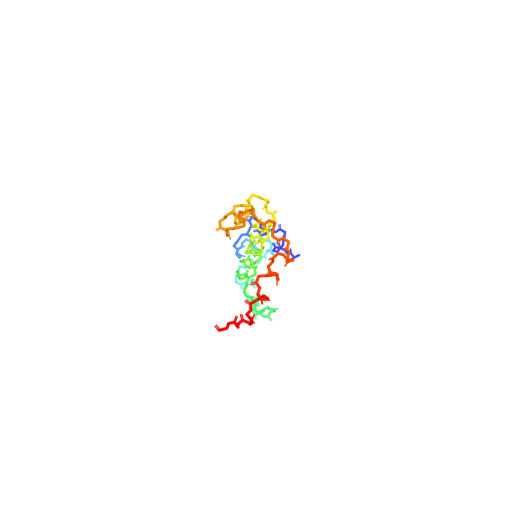C CA . LYS A 1 88 ? 51.485 -26.947 -19.716 1.00 50.75 88 LYS A CA 1
ATOM 720 C C . LYS A 1 88 ? 51.926 -28.402 -19.776 1.00 50.75 88 LYS A C 1
ATOM 722 O O . LYS A 1 88 ? 51.279 -29.235 -19.149 1.00 50.75 88 LYS A O 1
ATOM 727 N N . SER A 1 89 ? 52.973 -28.686 -20.550 1.00 45.53 89 SER A N 1
ATOM 728 C CA . SER A 1 89 ? 53.952 -29.769 -20.345 1.00 45.53 89 SER A CA 1
ATOM 729 C C . SER A 1 89 ? 54.919 -29.853 -21.530 1.00 45.53 89 SER A C 1
ATOM 731 O O . SER A 1 89 ? 54.520 -29.556 -22.654 1.00 45.53 89 SER A O 1
ATOM 733 N N . VAL A 1 90 ? 56.131 -30.344 -21.229 1.00 37.72 90 VAL A N 1
ATOM 734 C CA . VAL A 1 90 ? 57.332 -30.551 -22.071 1.00 37.72 90 VAL A CA 1
ATOM 735 C C . VAL A 1 90 ? 58.208 -29.293 -22.122 1.00 37.72 90 VAL A C 1
ATOM 737 O O . VAL A 1 90 ? 57.797 -28.281 -22.673 1.00 37.72 90 VAL A O 1
ATOM 740 N N . GLY A 1 91 ? 59.319 -29.235 -21.373 1.00 47.97 91 GLY A N 1
ATOM 741 C CA . GLY A 1 91 ? 60.556 -30.018 -21.573 1.00 47.97 91 GLY A CA 1
ATOM 742 C C . GLY A 1 91 ? 61.435 -29.170 -22.501 1.00 47.97 91 GLY A C 1
ATOM 743 O O . GLY A 1 91 ? 60.963 -28.818 -23.576 1.00 47.97 91 GLY A O 1
ATOM 744 N N . ILE A 1 92 ? 62.592 -28.641 -22.098 1.00 40.28 92 ILE A N 1
ATOM 745 C CA . ILE A 1 92 ? 63.867 -29.280 -21.725 1.00 40.28 92 ILE A CA 1
ATOM 746 C C . ILE A 1 92 ? 64.584 -28.364 -20.722 1.00 40.28 92 ILE A C 1
ATOM 748 O O . ILE A 1 92 ? 64.465 -27.130 -20.897 1.00 40.28 92 ILE A O 1
#

Sequence (92 aa):
MLVENHYKHLHQVQEYANLMFKSPKTLSNLFAKYSEKTPLQVISERIFLRKQAVCCSTPTSRREIGYDLGFGRREVTFLAVFQKNGRKSVGI